Protein AF-A0A7G8HMP7-F1 (afdb_monomer_lite)

Foldseek 3Di:
DCVVVVQADPQLAGDPVCVVVVQWDAPDPPDRNPRIDGDPVVVQVVCVVVVHHDQPLVNLLVVLLVVLLVQLVPDVPDPDHSQNVLVVPDLVSQVVNQVVCVVVVNPDHHDPPPPDD

Structure (mmCIF, N/CA/C/O backbone):
data_AF-A0A7G8HMP7-F1
#
_entry.id   AF-A0A7G8HMP7-F1
#
loop_
_atom_site.group_PDB
_atom_site.id
_atom_site.type_symbol
_atom_site.label_atom_id
_atom_site.label_alt_id
_atom_site.label_comp_id
_atom_site.label_asym_id
_atom_site.label_entity_id
_atom_site.label_seq_id
_atom_site.pdbx_PDB_ins_code
_atom_site.Cartn_x
_atom_site.Cartn_y
_atom_site.Cartn_z
_atom_site.occupancy
_atom_site.B_iso_or_equiv
_atom_site.auth_seq_id
_atom_site.auth_comp_id
_atom_site.auth_asym_id
_atom_site.auth_atom_id
_atom_site.pdbx_PDB_model_num
ATOM 1 N N . MET A 1 1 ? 11.451 -7.523 -7.215 1.00 75.25 1 MET A N 1
ATOM 2 C CA . MET A 1 1 ? 10.331 -7.026 -8.038 1.00 75.25 1 MET A CA 1
ATOM 3 C C . MET A 1 1 ? 10.871 -6.274 -9.242 1.00 75.25 1 MET A C 1
ATOM 5 O O . MET A 1 1 ? 11.249 -6.931 -10.199 1.00 75.25 1 MET A O 1
ATOM 9 N N . LEU A 1 2 ? 11.087 -4.957 -9.170 1.00 84.06 2 LEU A N 1
ATOM 10 C CA . LEU A 1 2 ? 11.647 -4.188 -10.296 1.00 84.06 2 LEU A CA 1
ATOM 11 C C . LEU A 1 2 ? 13.100 -4.575 -10.633 1.00 84.06 2 LEU A C 1
ATOM 13 O O . LEU A 1 2 ? 13.520 -4.472 -11.777 1.00 84.06 2 LEU A O 1
ATOM 17 N N . GLU A 1 3 ? 13.848 -5.105 -9.662 1.00 85.62 3 GLU A N 1
ATOM 18 C CA . GLU A 1 3 ? 15.170 -5.712 -9.896 1.00 85.62 3 GLU A CA 1
ATOM 19 C C . GLU A 1 3 ? 15.114 -6.985 -10.745 1.00 85.62 3 GLU A C 1
ATOM 21 O O . GLU A 1 3 ? 16.013 -7.229 -11.541 1.00 85.62 3 GLU A O 1
ATOM 26 N N . ARG A 1 4 ? 14.051 -7.792 -10.610 1.00 84.00 4 ARG A N 1
ATOM 27 C CA . ARG A 1 4 ? 13.887 -9.016 -11.411 1.00 84.00 4 ARG A CA 1
ATOM 28 C C . ARG A 1 4 ? 13.534 -8.699 -12.862 1.00 84.00 4 ARG A C 1
ATOM 30 O O . ARG A 1 4 ? 13.913 -9.457 -13.741 1.00 84.00 4 ARG A O 1
ATOM 37 N N . GLU A 1 5 ? 12.877 -7.562 -13.087 1.00 86.62 5 GLU A N 1
ATOM 38 C CA . GLU A 1 5 ? 12.634 -6.998 -14.421 1.00 86.62 5 GLU A CA 1
ATOM 39 C C . GLU A 1 5 ? 13.893 -6.336 -15.015 1.00 86.62 5 GLU A C 1
ATOM 41 O O . GLU A 1 5 ? 13.912 -5.924 -16.168 1.00 86.62 5 GLU A O 1
ATOM 46 N N . GLY A 1 6 ? 14.957 -6.176 -14.220 1.00 90.19 6 GLY A N 1
ATOM 47 C CA . GLY A 1 6 ? 16.141 -5.415 -14.617 1.00 90.19 6 GLY A CA 1
ATOM 48 C C . GLY A 1 6 ? 15.904 -3.905 -14.692 1.00 90.19 6 GLY A C 1
ATOM 49 O O . GLY A 1 6 ? 16.751 -3.189 -15.218 1.00 90.19 6 GLY A O 1
ATOM 50 N N . TRP A 1 7 ? 14.781 -3.403 -14.173 1.00 91.44 7 TRP A N 1
ATOM 51 C CA . TRP A 1 7 ? 14.439 -1.977 -14.166 1.00 91.44 7 TRP A CA 1
ATOM 52 C C . TRP A 1 7 ? 15.058 -1.228 -12.992 1.00 91.44 7 TRP A C 1
ATOM 54 O O . TRP A 1 7 ? 15.307 -0.030 -13.085 1.00 91.44 7 TRP A O 1
ATOM 64 N N . ARG A 1 8 ? 15.348 -1.928 -11.894 1.00 90.62 8 ARG A N 1
ATOM 65 C CA . ARG A 1 8 ? 16.018 -1.373 -10.715 1.00 90.62 8 ARG A CA 1
ATOM 66 C C . ARG A 1 8 ? 17.335 -2.098 -10.466 1.00 90.62 8 ARG A C 1
ATOM 68 O O . ARG A 1 8 ? 17.378 -3.322 -10.519 1.00 90.62 8 ARG A O 1
ATOM 75 N N . ASP A 1 9 ? 18.403 -1.361 -10.195 1.00 88.25 9 ASP A N 1
ATOM 76 C CA . ASP A 1 9 ? 19.692 -1.945 -9.833 1.00 88.25 9 ASP A CA 1
ATOM 77 C C . ASP A 1 9 ? 19.769 -2.302 -8.334 1.00 88.25 9 ASP A C 1
ATOM 79 O O . ASP A 1 9 ? 18.890 -1.975 -7.532 1.00 88.25 9 ASP A O 1
ATOM 83 N N . ARG A 1 10 ? 20.873 -2.941 -7.929 1.00 85.69 10 ARG A N 1
ATOM 84 C CA . ARG A 1 10 ? 21.152 -3.296 -6.522 1.00 85.69 10 ARG A CA 1
ATOM 85 C C . ARG A 1 10 ? 21.307 -2.093 -5.579 1.00 85.69 10 ARG A C 1
ATOM 87 O O . ARG A 1 10 ? 21.385 -2.271 -4.368 1.00 85.69 10 ARG A O 1
ATOM 94 N N . HIS A 1 11 ? 21.440 -0.886 -6.122 1.00 82.06 11 HIS A N 1
ATOM 95 C CA . HIS A 1 11 ? 21.562 0.364 -5.377 1.00 82.06 11 HIS A CA 1
ATOM 96 C C . HIS A 1 11 ? 20.218 1.105 -5.279 1.00 82.06 11 HIS A C 1
ATOM 98 O O . HIS A 1 11 ? 20.160 2.180 -4.679 1.00 82.06 11 HIS A O 1
ATOM 104 N N . GLY A 1 12 ? 19.139 0.530 -5.824 1.00 80.75 12 GLY A N 1
ATOM 105 C CA . GLY A 1 12 ? 17.807 1.126 -5.847 1.00 80.75 12 GLY A CA 1
ATOM 106 C C . GLY A 1 12 ? 17.626 2.192 -6.930 1.00 80.75 12 GLY A C 1
ATOM 107 O O . GLY A 1 12 ? 16.608 2.882 -6.927 1.00 80.75 12 GLY A O 1
ATOM 108 N N . CYS A 1 13 ? 18.585 2.343 -7.843 1.00 87.00 13 CYS A N 1
ATOM 109 C CA . CYS A 1 13 ? 18.514 3.280 -8.955 1.00 87.00 13 CYS A CA 1
ATOM 110 C C . CYS A 1 13 ? 17.769 2.655 -10.144 1.00 87.00 13 CYS A C 1
ATOM 112 O O . CYS A 1 13 ? 17.865 1.443 -10.359 1.00 87.00 13 CYS A O 1
ATOM 114 N N . PRO A 1 14 ? 17.050 3.461 -10.941 1.00 89.81 14 PRO A N 1
ATOM 115 C CA . PRO A 1 14 ? 16.533 3.002 -12.218 1.00 89.81 14 PRO A CA 1
ATOM 116 C C . PRO A 1 14 ? 17.692 2.676 -13.163 1.00 89.81 14 PRO A C 1
ATOM 118 O O . PRO A 1 14 ? 18.691 3.397 -13.216 1.00 89.81 14 PRO A O 1
ATOM 121 N N . THR A 1 15 ? 17.572 1.577 -13.898 1.00 91.06 15 THR A N 1
ATOM 122 C CA . THR A 1 15 ? 18.510 1.226 -14.968 1.00 91.06 15 THR A CA 1
ATOM 123 C C . THR A 1 15 ? 18.185 2.022 -16.238 1.00 91.06 15 THR A C 1
ATOM 125 O O . THR A 1 15 ? 17.067 2.524 -16.369 1.00 91.06 15 THR A O 1
ATOM 128 N N . PRO A 1 16 ? 19.110 2.115 -17.213 1.00 89.88 16 PRO A N 1
ATOM 129 C CA . PRO A 1 16 ? 18.825 2.754 -18.501 1.00 89.88 16 PRO A CA 1
ATOM 130 C C . PRO A 1 16 ? 17.567 2.193 -19.175 1.00 89.88 16 PRO A C 1
ATOM 132 O O . PRO A 1 16 ? 16.730 2.957 -19.631 1.00 89.88 16 PRO A O 1
ATOM 135 N N . ALA A 1 17 ? 17.359 0.874 -19.097 1.00 90.75 17 ALA A N 1
ATOM 136 C CA . ALA A 1 17 ? 16.166 0.221 -19.630 1.00 90.75 17 ALA A CA 1
ATOM 137 C C . ALA A 1 17 ? 14.858 0.753 -19.017 1.00 90.75 17 ALA A C 1
ATOM 139 O O . ALA A 1 17 ? 13.864 0.873 -19.725 1.00 90.75 17 ALA A O 1
ATOM 140 N N . ALA A 1 18 ? 14.848 1.091 -17.721 1.00 91.00 18 ALA A N 1
ATOM 141 C CA . ALA A 1 18 ? 13.678 1.678 -17.068 1.00 91.00 18 ALA A CA 1
ATOM 142 C C . ALA A 1 18 ? 13.436 3.135 -17.488 1.00 91.00 18 ALA A C 1
ATOM 144 O O . ALA A 1 18 ? 12.286 3.565 -17.561 1.00 91.00 18 ALA A O 1
ATOM 145 N N . LEU A 1 19 ? 14.504 3.889 -17.761 1.00 90.75 19 LEU A N 1
ATOM 146 C CA . LEU A 1 19 ? 14.410 5.267 -18.246 1.00 90.75 19 LEU A CA 1
ATOM 147 C C . LEU A 1 19 ? 13.915 5.304 -19.700 1.00 90.75 19 LEU A C 1
ATOM 149 O O . LEU A 1 19 ? 13.022 6.083 -20.020 1.00 90.75 19 LEU A O 1
ATOM 153 N N . ASP A 1 20 ? 14.431 4.415 -20.552 1.00 91.88 20 ASP A N 1
ATOM 154 C CA . ASP A 1 20 ? 14.108 4.356 -21.984 1.00 91.88 20 ASP A CA 1
ATOM 155 C C . ASP A 1 20 ? 12.624 4.062 -22.243 1.00 91.88 20 ASP A C 1
ATOM 157 O O . ASP A 1 20 ? 12.026 4.609 -23.168 1.00 91.88 20 ASP A O 1
ATOM 161 N N . VAL A 1 21 ? 12.008 3.217 -21.411 1.00 91.31 21 VAL A N 1
ATOM 162 C CA . VAL A 1 21 ? 10.578 2.871 -21.516 1.00 91.31 21 VAL A CA 1
ATOM 163 C C . VAL A 1 21 ? 9.669 3.800 -20.705 1.00 91.31 21 VAL A C 1
ATOM 165 O O . VAL A 1 21 ? 8.463 3.570 -20.641 1.00 91.31 21 VAL A O 1
ATOM 168 N N . GLY A 1 22 ? 10.226 4.826 -20.052 1.00 90.44 22 GLY A N 1
ATOM 169 C CA . GLY A 1 22 ? 9.474 5.759 -19.208 1.00 90.44 22 GLY A CA 1
ATOM 170 C C . GLY A 1 22 ? 8.952 5.154 -17.899 1.00 90.44 22 GLY A C 1
ATOM 171 O O . GLY A 1 22 ? 8.080 5.733 -17.253 1.00 90.44 22 GLY A O 1
ATOM 172 N N . ALA A 1 23 ? 9.469 3.994 -17.481 1.00 90.31 23 ALA A N 1
ATOM 173 C CA . ALA A 1 23 ? 9.112 3.370 -16.206 1.00 90.31 23 ALA A CA 1
ATOM 174 C C . ALA A 1 23 ? 9.674 4.133 -14.998 1.00 90.31 23 ALA A C 1
ATOM 176 O O . ALA A 1 23 ? 9.149 4.005 -13.888 1.00 90.31 23 ALA A O 1
ATOM 177 N N 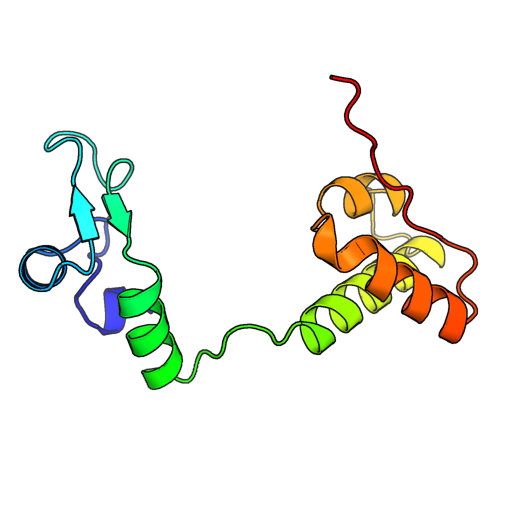. ALA A 1 24 ? 10.716 4.938 -15.204 1.00 91.31 24 ALA A N 1
ATOM 178 C CA . ALA A 1 24 ? 11.246 5.843 -14.202 1.00 91.31 24 ALA A CA 1
ATOM 179 C C . ALA A 1 24 ? 11.750 7.151 -14.821 1.00 91.31 24 ALA A C 1
ATOM 181 O O . ALA A 1 24 ? 12.219 7.182 -15.954 1.00 91.31 24 ALA A O 1
ATOM 182 N N . GLU A 1 25 ? 11.730 8.215 -14.027 1.00 88.38 25 GLU A N 1
ATOM 183 C CA . GLU A 1 25 ? 12.359 9.496 -14.331 1.00 88.38 25 GLU A CA 1
ATOM 184 C C . GLU A 1 25 ? 13.368 9.841 -13.240 1.00 88.38 25 GLU A C 1
ATOM 186 O O . GLU A 1 25 ? 13.055 9.775 -12.050 1.00 88.38 25 GLU A O 1
ATOM 191 N N . GLN A 1 26 ? 14.576 10.259 -13.620 1.00 82.94 26 GLN A N 1
ATOM 192 C CA . GLN A 1 26 ? 15.584 10.709 -12.665 1.00 82.94 26 GLN A CA 1
ATOM 193 C C . GLN A 1 26 ? 15.648 12.238 -12.645 1.00 82.94 26 GLN A C 1
ATOM 195 O O . GLN A 1 26 ? 16.203 12.860 -13.547 1.00 82.94 26 GLN A O 1
ATOM 200 N N . ARG A 1 27 ? 15.106 12.859 -11.589 1.00 74.06 27 ARG A N 1
ATOM 201 C CA . ARG A 1 27 ? 15.063 14.330 -11.481 1.00 74.06 27 ARG A CA 1
ATOM 202 C C . ARG A 1 27 ? 16.410 14.977 -11.160 1.00 74.06 27 ARG A C 1
ATOM 204 O O . ARG A 1 27 ? 16.580 16.165 -11.415 1.00 74.06 27 ARG A O 1
ATOM 211 N N . ALA A 1 28 ? 17.364 14.234 -10.593 1.00 68.69 28 ALA A N 1
ATOM 212 C CA . ALA A 1 28 ? 18.688 14.763 -10.279 1.00 68.69 28 ALA A CA 1
ATOM 213 C C . ALA A 1 28 ? 19.792 13.708 -10.497 1.00 68.69 28 ALA A C 1
ATOM 215 O O . ALA A 1 28 ? 19.877 12.755 -9.712 1.00 68.69 28 ALA A O 1
ATOM 216 N N . PRO A 1 29 ? 20.695 13.901 -11.481 1.00 62.22 29 PRO A N 1
ATOM 217 C CA . PRO A 1 29 ? 21.680 12.890 -11.885 1.00 62.22 29 PRO A CA 1
ATOM 218 C C . PRO A 1 29 ? 22.693 12.503 -10.791 1.00 62.22 29 PRO A C 1
ATOM 220 O O . PRO A 1 29 ? 23.297 11.439 -10.861 1.00 62.22 29 PRO A O 1
ATOM 223 N N . HIS A 1 30 ? 22.855 13.319 -9.742 1.00 64.38 30 HIS A N 1
ATOM 224 C CA . HIS A 1 30 ? 23.839 13.094 -8.670 1.00 64.38 30 HIS A CA 1
ATOM 225 C C . HIS A 1 30 ? 23.256 12.491 -7.383 1.00 64.38 30 HIS A C 1
ATOM 227 O O . HIS A 1 30 ? 23.982 12.256 -6.417 1.00 64.38 30 HIS A O 1
ATOM 233 N N . SER A 1 31 ? 21.947 12.237 -7.334 1.00 60.22 31 SER A N 1
ATOM 234 C CA . SER A 1 31 ? 21.303 11.674 -6.142 1.00 60.22 31 SER A CA 1
ATOM 235 C C . SER A 1 31 ? 21.049 10.184 -6.346 1.00 60.22 31 SER A C 1
ATOM 237 O O . SER A 1 31 ? 20.201 9.773 -7.134 1.00 60.22 31 SER A O 1
ATOM 239 N N . LYS A 1 32 ? 21.833 9.365 -5.642 1.00 61.31 32 LYS A N 1
ATOM 240 C CA . LYS A 1 32 ? 21.761 7.898 -5.669 1.00 61.31 32 LYS A CA 1
ATOM 241 C C . LYS A 1 32 ? 20.338 7.434 -5.328 1.00 61.31 32 LYS A C 1
ATOM 243 O O . LYS A 1 32 ? 19.955 7.517 -4.163 1.00 61.31 32 LYS A O 1
ATOM 248 N N . GLY A 1 33 ? 19.557 7.019 -6.327 1.00 58.22 33 GLY A N 1
ATOM 249 C CA . GLY A 1 33 ? 18.225 6.396 -6.220 1.00 58.22 33 GLY A CA 1
ATOM 250 C C . GLY A 1 33 ? 17.080 7.266 -5.672 1.00 58.22 33 GLY A C 1
ATOM 251 O O .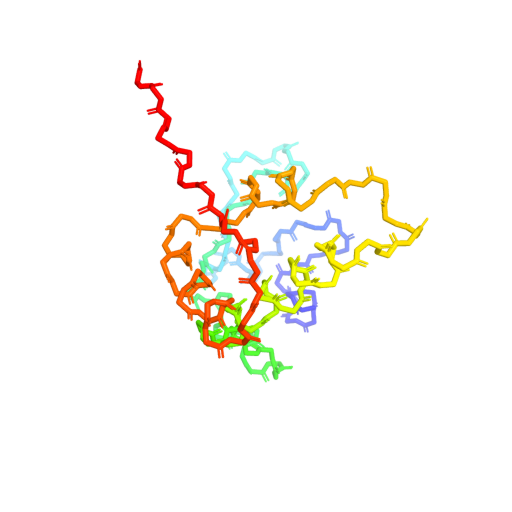 GLY A 1 33 ? 15.941 7.106 -6.092 1.00 58.22 33 GLY A O 1
ATOM 252 N N . ARG A 1 34 ? 17.354 8.223 -4.775 1.00 61.62 34 ARG A N 1
ATOM 253 C CA . ARG A 1 34 ? 16.331 8.975 -4.019 1.00 61.62 34 ARG A CA 1
ATOM 254 C C . ARG A 1 34 ? 15.570 10.033 -4.822 1.00 61.62 34 ARG A C 1
ATOM 256 O O . ARG A 1 34 ? 14.599 10.575 -4.311 1.00 61.62 34 ARG A O 1
ATOM 263 N N . SER A 1 35 ? 16.004 10.350 -6.040 1.00 71.38 35 SER A N 1
ATOM 264 C CA . SER A 1 35 ? 15.297 11.281 -6.939 1.00 71.38 35 SER A CA 1
ATOM 265 C C . SER A 1 35 ? 14.588 10.592 -8.100 1.00 71.38 35 SER A C 1
ATOM 267 O O . SER A 1 35 ? 14.110 11.277 -9.009 1.00 71.38 35 SER A O 1
ATOM 269 N N . ALA A 1 36 ? 14.555 9.258 -8.096 1.00 80.44 36 ALA A N 1
ATOM 270 C CA . ALA A 1 36 ? 13.840 8.504 -9.105 1.00 80.44 36 ALA A CA 1
ATOM 271 C C . ALA A 1 36 ? 12.339 8.537 -8.803 1.00 80.44 36 ALA A C 1
ATOM 273 O O . ALA A 1 36 ? 11.902 8.095 -7.738 1.00 80.44 36 ALA A O 1
ATOM 274 N N . LEU A 1 37 ? 11.558 9.060 -9.742 1.00 88.38 37 LEU A N 1
ATOM 275 C CA . LEU A 1 37 ? 10.109 8.926 -9.745 1.00 88.38 37 LEU A CA 1
ATOM 276 C C . LEU A 1 37 ? 9.747 7.725 -10.602 1.00 88.38 37 LEU A C 1
ATOM 278 O O . LEU A 1 37 ? 10.125 7.663 -11.766 1.00 88.38 37 LEU A O 1
ATOM 282 N N . TRP A 1 38 ? 9.034 6.771 -10.017 1.00 89.88 38 TRP A N 1
ATOM 283 C CA . TRP A 1 38 ? 8.599 5.566 -10.712 1.00 89.88 38 TRP A CA 1
ATOM 284 C C . TRP A 1 38 ? 7.201 5.766 -11.285 1.00 89.88 38 TRP A C 1
ATOM 286 O O . TRP A 1 38 ? 6.301 6.240 -10.589 1.00 89.88 38 TRP A O 1
ATOM 296 N N . ASN A 1 39 ? 7.016 5.386 -12.547 1.00 91.12 39 ASN A N 1
ATOM 297 C CA . ASN A 1 39 ? 5.713 5.413 -13.190 1.00 91.12 39 ASN A CA 1
ATOM 298 C C . ASN A 1 39 ? 4.839 4.294 -12.607 1.00 91.12 39 ASN A C 1
ATOM 300 O O . ASN A 1 39 ? 5.134 3.109 -12.774 1.00 91.12 39 ASN A O 1
ATOM 304 N N . VAL A 1 40 ? 3.766 4.681 -11.915 1.00 88.19 40 VAL A N 1
ATOM 305 C CA . VAL A 1 40 ? 2.882 3.749 -11.204 1.00 88.19 40 VAL A CA 1
ATOM 306 C C . VAL A 1 40 ? 2.202 2.770 -12.156 1.00 88.19 40 VAL A C 1
ATOM 308 O O . VAL A 1 40 ? 2.122 1.591 -11.828 1.00 88.19 40 VAL A O 1
ATOM 311 N N . GLU A 1 41 ? 1.751 3.209 -13.329 1.00 89.19 41 GLU A N 1
ATOM 312 C CA . GLU A 1 41 ? 1.029 2.351 -14.277 1.00 89.19 41 GLU A CA 1
ATOM 313 C C . GLU A 1 41 ? 1.948 1.267 -14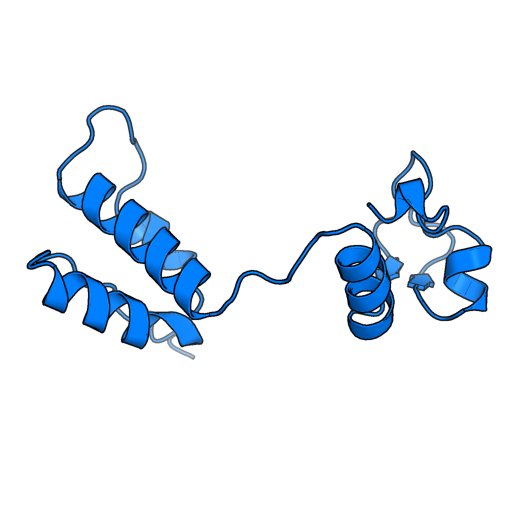.850 1.00 89.19 41 GLU A C 1
ATOM 315 O O . GLU A 1 41 ? 1.645 0.075 -14.769 1.00 89.19 41 GLU A O 1
ATOM 320 N N . LEU A 1 42 ? 3.123 1.663 -15.349 1.00 90.75 42 LEU A N 1
ATOM 321 C CA . LEU A 1 42 ? 4.098 0.733 -15.922 1.00 90.75 42 LEU A CA 1
ATOM 322 C C . LEU A 1 42 ? 4.669 -0.218 -14.869 1.00 90.75 42 LEU A C 1
ATOM 324 O O . LEU A 1 42 ? 4.817 -1.414 -15.128 1.00 90.75 42 LEU A O 1
ATOM 328 N N . CYS A 1 43 ? 4.952 0.291 -13.667 1.00 89.12 43 CYS A N 1
ATOM 329 C CA . CYS A 1 43 ? 5.389 -0.556 -12.565 1.00 89.12 43 CYS A CA 1
ATOM 330 C C . CYS A 1 43 ? 4.292 -1.549 -12.182 1.00 89.12 43 CYS A C 1
ATOM 332 O O . CYS A 1 43 ? 4.589 -2.730 -12.057 1.00 89.12 43 CYS A O 1
ATOM 334 N N . THR A 1 44 ? 3.035 -1.116 -12.054 1.00 87.00 44 THR A N 1
ATOM 335 C CA . THR A 1 44 ? 1.913 -2.003 -11.704 1.00 87.00 44 THR A CA 1
ATOM 336 C C . THR A 1 44 ? 1.811 -3.183 -12.667 1.00 87.00 44 THR A C 1
ATOM 338 O O . THR A 1 44 ? 1.772 -4.321 -12.210 1.00 87.00 44 THR A O 1
ATOM 341 N N . ILE A 1 45 ? 1.902 -2.950 -13.981 1.00 88.44 45 ILE A N 1
ATOM 342 C CA . ILE A 1 45 ? 1.867 -4.022 -14.993 1.00 88.44 45 ILE A CA 1
ATOM 343 C C . ILE A 1 45 ? 2.977 -5.057 -14.762 1.00 88.44 45 ILE A C 1
ATOM 345 O O . ILE A 1 45 ? 2.742 -6.264 -14.841 1.00 88.44 45 ILE A O 1
ATOM 349 N N . VAL A 1 46 ? 4.201 -4.603 -14.483 1.00 89.00 46 VAL A N 1
ATOM 350 C CA . VAL A 1 46 ? 5.339 -5.495 -14.211 1.00 89.00 46 VAL A CA 1
ATOM 351 C C . VAL A 1 46 ? 5.130 -6.281 -12.921 1.00 89.00 46 VAL A C 1
ATOM 353 O O . VAL A 1 46 ? 5.389 -7.484 -12.881 1.00 89.00 46 VAL A O 1
ATOM 356 N N . LEU A 1 47 ? 4.654 -5.624 -11.864 1.00 86.69 47 LEU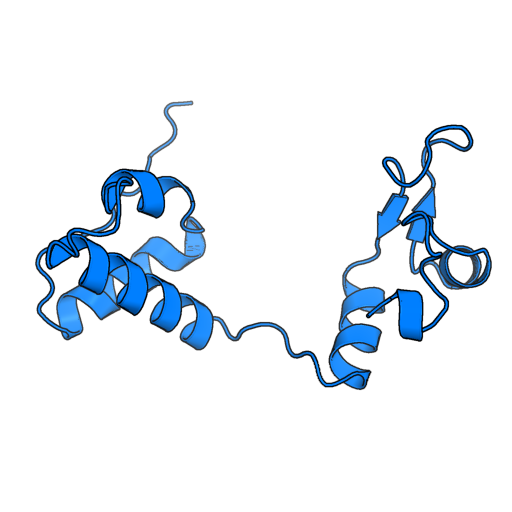 A N 1
ATOM 357 C CA . LEU A 1 47 ? 4.411 -6.269 -10.576 1.00 86.69 47 LEU A CA 1
ATOM 358 C C . LEU A 1 47 ? 3.314 -7.337 -10.709 1.00 86.69 47 LEU A C 1
ATOM 360 O O . LEU A 1 47 ? 3.522 -8.468 -10.268 1.00 86.69 47 LEU A O 1
ATOM 364 N N . GLU A 1 48 ? 2.224 -7.037 -11.414 1.00 88.00 48 GLU A N 1
ATOM 365 C CA . GLU A 1 48 ? 1.138 -7.986 -11.685 1.00 88.00 48 GLU A CA 1
ATOM 366 C C . GLU A 1 48 ? 1.603 -9.191 -12.508 1.00 88.00 48 GLU A C 1
ATOM 368 O O . GLU A 1 48 ? 1.275 -10.328 -12.168 1.00 88.00 48 GLU A O 1
ATOM 373 N N . ARG A 1 49 ? 2.437 -8.983 -13.537 1.00 86.56 49 ARG A N 1
ATOM 374 C CA . ARG A 1 49 ? 3.054 -10.082 -14.311 1.00 86.56 49 ARG A CA 1
ATOM 375 C C . ARG A 1 49 ? 3.931 -10.990 -13.456 1.00 86.56 49 ARG A C 1
ATOM 377 O O . ARG A 1 49 ? 4.036 -12.181 -13.733 1.00 86.56 49 ARG A O 1
ATOM 384 N N . GLN A 1 50 ? 4.553 -10.438 -12.418 1.00 85.25 50 GLN A N 1
ATOM 385 C CA . GLN A 1 50 ? 5.348 -11.189 -11.447 1.00 85.25 50 GLN A CA 1
ATOM 386 C C . GLN A 1 50 ? 4.481 -11.856 -10.358 1.00 85.25 50 GLN A C 1
ATOM 388 O O . GLN A 1 50 ? 5.027 -12.422 -9.412 1.00 85.25 50 GLN A O 1
ATOM 393 N N . GLY A 1 51 ? 3.148 -11.820 -10.490 1.00 81.19 51 GLY A N 1
ATOM 394 C CA . GLY A 1 51 ? 2.192 -12.421 -9.556 1.00 81.19 51 GLY A CA 1
ATOM 395 C C . GLY A 1 51 ? 1.881 -11.548 -8.341 1.00 81.19 51 GLY A C 1
ATOM 396 O O . GLY A 1 51 ? 1.278 -12.019 -7.378 1.00 81.19 51 GLY A O 1
ATOM 397 N N . HIS A 1 52 ? 2.304 -10.284 -8.356 1.00 81.19 52 HIS A N 1
ATOM 398 C CA . HIS A 1 52 ? 2.008 -9.342 -7.292 1.00 81.19 52 HIS A CA 1
ATOM 399 C C . HIS A 1 52 ? 0.805 -8.495 -7.664 1.00 81.19 52 HIS A C 1
ATOM 401 O O . HIS A 1 52 ? 0.895 -7.570 -8.466 1.00 81.19 52 HIS A O 1
ATOM 407 N N . HIS A 1 53 ? -0.322 -8.805 -7.044 1.00 73.50 53 HIS A N 1
ATOM 408 C CA . HIS A 1 53 ? -1.548 -8.059 -7.254 1.00 73.50 53 HIS A CA 1
ATOM 409 C C . HIS A 1 53 ? -1.641 -6.898 -6.261 1.00 73.50 53 HIS A C 1
ATOM 411 O O . HIS A 1 53 ? -1.251 -7.065 -5.097 1.00 73.50 53 HIS A O 1
ATOM 417 N N . PRO A 1 54 ? -2.165 -5.735 -6.684 1.00 69.88 54 PRO A N 1
ATOM 418 C CA . PRO A 1 54 ? -2.595 -4.708 -5.751 1.00 69.88 54 PRO A CA 1
ATOM 419 C C . PRO A 1 54 ? -3.517 -5.341 -4.708 1.00 69.88 54 PRO A C 1
ATOM 421 O O . PRO A 1 54 ? -4.407 -6.123 -5.057 1.00 69.88 54 PRO A O 1
ATOM 424 N N . LEU A 1 55 ? -3.307 -5.020 -3.429 1.00 72.88 55 LEU A N 1
ATOM 425 C CA . LEU A 1 55 ? -4.259 -5.422 -2.399 1.00 72.88 55 LEU A CA 1
ATOM 426 C C . LEU A 1 55 ? -5.618 -4.847 -2.783 1.00 72.88 55 LEU A C 1
ATOM 428 O O . LEU A 1 55 ? -5.762 -3.635 -2.966 1.00 72.88 55 LEU A O 1
ATOM 432 N N . SER A 1 56 ? -6.610 -5.724 -2.926 1.00 80.88 56 SER A N 1
ATOM 433 C CA . SER A 1 56 ? -7.975 -5.261 -3.143 1.00 80.88 56 SER A CA 1
ATOM 434 C C . SER A 1 56 ? -8.391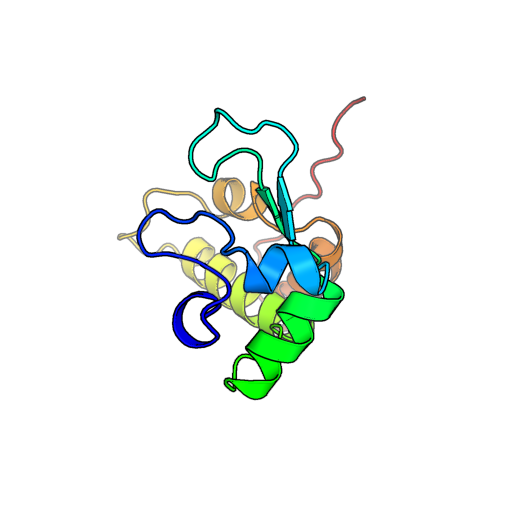 -4.386 -1.964 1.00 80.88 56 SER A C 1
ATOM 436 O O . SER A 1 56 ? -7.961 -4.601 -0.825 1.00 80.88 56 SER A O 1
ATOM 438 N N . ARG A 1 57 ? -9.251 -3.401 -2.229 1.00 80.88 57 ARG A N 1
ATOM 439 C CA . ARG A 1 57 ? -9.790 -2.527 -1.185 1.00 80.88 57 ARG A CA 1
ATOM 440 C C . ARG A 1 57 ? -10.368 -3.346 -0.026 1.00 80.88 57 ARG A C 1
ATOM 442 O O . ARG A 1 57 ? -10.068 -3.046 1.120 1.00 80.88 57 ARG A O 1
ATOM 449 N N . ASP A 1 58 ? -11.105 -4.416 -0.319 1.00 82.06 58 ASP A N 1
ATOM 450 C CA . ASP A 1 58 ? -11.661 -5.322 0.691 1.00 82.06 58 ASP A CA 1
ATOM 451 C C . ASP A 1 58 ? -10.591 -6.046 1.517 1.00 82.06 58 ASP A C 1
ATOM 453 O O . ASP A 1 58 ? -10.715 -6.126 2.735 1.00 82.06 58 ASP A O 1
ATOM 457 N N . GLN A 1 59 ? -9.511 -6.538 0.900 1.00 85.31 59 GLN A N 1
ATOM 458 C CA . GLN A 1 59 ? -8.397 -7.137 1.649 1.00 85.31 59 GLN A CA 1
ATOM 459 C C . GLN A 1 59 ? -7.718 -6.119 2.560 1.00 85.31 59 GLN A C 1
ATOM 461 O O . GLN A 1 59 ? -7.378 -6.452 3.692 1.00 85.31 59 GLN A O 1
ATOM 466 N N . HIS A 1 60 ? -7.551 -4.887 2.085 1.00 86.12 60 HIS A N 1
ATOM 467 C CA . HIS A 1 60 ? -6.950 -3.825 2.877 1.00 86.12 60 HIS A CA 1
ATOM 468 C C . HIS A 1 60 ? -7.846 -3.465 4.075 1.00 86.12 60 HIS A C 1
ATOM 470 O O . HIS A 1 60 ? -7.361 -3.369 5.199 1.00 86.12 60 HIS A O 1
ATOM 476 N N . VAL A 1 61 ? -9.163 -3.363 3.862 1.00 88.25 61 VAL A N 1
ATOM 477 C CA . VAL A 1 61 ? -10.154 -3.143 4.928 1.00 88.25 61 VAL A CA 1
ATOM 478 C C . VAL A 1 61 ? -10.163 -4.302 5.932 1.00 88.25 61 VAL A C 1
ATOM 480 O O . VAL A 1 61 ? -10.159 -4.052 7.137 1.00 88.25 61 VAL A O 1
ATOM 483 N N . ASN A 1 62 ? -10.090 -5.553 5.464 1.00 89.12 62 ASN A N 1
ATOM 484 C CA . ASN A 1 62 ? -10.009 -6.733 6.329 1.00 89.12 62 ASN A CA 1
ATOM 485 C C . ASN A 1 62 ? -8.762 -6.698 7.220 1.00 89.12 62 ASN A C 1
ATOM 487 O O . ASN A 1 62 ? -8.885 -6.843 8.429 1.00 89.12 62 ASN A O 1
ATOM 491 N N . GLN A 1 63 ? -7.581 -6.455 6.641 1.00 89.56 63 GLN A N 1
ATOM 492 C CA . GLN A 1 63 ? -6.314 -6.420 7.382 1.00 89.56 63 GLN A CA 1
ATOM 493 C C . GLN A 1 63 ? -6.308 -5.339 8.464 1.00 89.56 63 GLN A C 1
ATOM 495 O O . GLN A 1 63 ? -5.878 -5.590 9.588 1.00 89.56 63 GLN A O 1
ATOM 500 N N . TRP A 1 64 ? -6.818 -4.149 8.139 1.00 91.50 64 TRP A N 1
ATOM 501 C CA . TRP A 1 64 ? -6.952 -3.067 9.111 1.00 91.50 64 TRP A CA 1
ATOM 502 C C . TRP A 1 64 ? -7.942 -3.400 10.219 1.00 91.50 64 TRP A C 1
ATOM 504 O O . TRP A 1 64 ? -7.674 -3.124 11.385 1.00 91.50 64 TRP A O 1
ATOM 514 N N . THR A 1 65 ? -9.063 -4.024 9.867 1.00 90.69 65 THR A N 1
ATOM 515 C CA . THR A 1 65 ? -10.060 -4.466 10.844 1.00 90.69 65 THR A CA 1
ATOM 516 C C . THR A 1 65 ? -9.468 -5.510 11.791 1.00 90.69 65 THR A C 1
ATOM 518 O O . THR A 1 65 ? -9.580 -5.341 13.000 1.00 90.69 65 THR A O 1
ATOM 521 N N . ASP A 1 66 ? -8.786 -6.532 11.263 1.00 89.69 66 ASP A N 1
ATOM 522 C CA . ASP A 1 66 ? -8.143 -7.591 12.053 1.00 89.69 66 ASP A CA 1
ATOM 523 C C . ASP A 1 66 ? -7.091 -7.013 13.018 1.00 89.69 66 ASP A C 1
ATOM 525 O O . ASP A 1 66 ? -7.040 -7.385 14.190 1.00 89.69 66 ASP A O 1
ATOM 529 N N . LEU A 1 67 ? -6.264 -6.074 12.538 1.00 88.06 67 LEU A N 1
ATOM 530 C CA . LEU A 1 67 ? -5.223 -5.430 13.338 1.00 88.06 67 LEU A CA 1
ATOM 531 C C . LEU A 1 67 ? -5.818 -4.608 14.489 1.00 88.06 67 LEU A C 1
ATOM 533 O O . LEU A 1 67 ? -5.411 -4.774 15.638 1.00 88.06 67 LEU A O 1
ATOM 537 N N . LEU A 1 68 ? -6.780 -3.732 14.190 1.00 89.69 68 LEU A N 1
ATOM 538 C CA . LEU A 1 68 ? -7.378 -2.842 15.188 1.00 89.69 68 LEU A CA 1
ATOM 539 C C . LEU A 1 68 ? -8.201 -3.616 16.220 1.00 89.69 68 LEU A C 1
ATOM 541 O O . LEU A 1 68 ? -8.154 -3.288 17.403 1.00 89.69 68 LEU A O 1
ATOM 545 N N . GLU A 1 69 ? -8.904 -4.664 15.794 1.00 88.25 69 GLU A N 1
ATOM 546 C CA . GLU A 1 69 ? -9.630 -5.575 16.680 1.00 88.25 69 GLU A CA 1
ATOM 547 C C . GLU A 1 69 ? -8.671 -6.295 17.642 1.00 88.25 69 GLU A C 1
ATOM 549 O O . GLU A 1 69 ? -8.872 -6.245 18.855 1.00 88.25 69 GLU A O 1
ATOM 554 N N . ALA A 1 70 ? -7.571 -6.864 17.135 1.00 86.12 70 ALA A N 1
ATOM 555 C CA . ALA A 1 70 ? -6.568 -7.541 17.962 1.00 86.12 70 ALA A CA 1
ATOM 556 C C . ALA A 1 70 ? -5.846 -6.597 18.943 1.00 86.12 70 ALA A C 1
ATOM 558 O O . ALA A 1 70 ? -5.470 -6.998 20.048 1.00 86.12 70 ALA A O 1
ATOM 559 N N . MET A 1 71 ? -5.639 -5.338 18.550 1.00 85.25 71 MET A N 1
ATOM 560 C CA . MET A 1 71 ? -5.073 -4.311 19.427 1.00 85.25 71 MET A CA 1
ATOM 561 C C . MET A 1 71 ? -6.075 -3.857 20.496 1.00 85.25 71 MET A C 1
ATOM 563 O O . MET A 1 71 ? -5.680 -3.638 21.640 1.00 85.25 71 MET A O 1
ATOM 567 N N . ALA A 1 72 ? -7.362 -3.749 20.152 1.00 82.44 72 ALA A N 1
ATOM 568 C CA . ALA A 1 72 ? -8.426 -3.388 21.087 1.00 82.44 72 ALA A CA 1
ATOM 569 C C . ALA A 1 72 ? -8.680 -4.477 22.145 1.00 82.44 72 ALA A C 1
ATOM 571 O O . ALA A 1 72 ? -8.944 -4.144 23.300 1.00 82.44 72 ALA A O 1
ATOM 572 N N . ASP A 1 73 ? -8.525 -5.754 21.781 1.00 77.88 73 ASP A N 1
ATOM 573 C CA . ASP A 1 73 ? -8.609 -6.895 22.707 1.00 77.88 73 ASP A CA 1
ATOM 574 C C . ASP A 1 73 ? -7.397 -7.009 23.654 1.00 77.88 73 ASP A C 1
ATOM 576 O O . ASP A 1 73 ? -7.354 -7.875 24.529 1.00 77.88 73 ASP A O 1
ATOM 580 N N . GLY A 1 74 ? -6.428 -6.093 23.542 1.00 66.94 74 GLY A N 1
ATOM 581 C CA . GLY A 1 74 ? -5.372 -5.922 24.533 1.00 66.94 74 GLY A CA 1
ATOM 582 C C . GLY A 1 74 ? -4.267 -6.966 24.434 1.00 66.94 74 GLY A C 1
ATOM 583 O O . GLY A 1 74 ? -3.855 -7.522 25.452 1.00 66.94 74 GLY A O 1
ATOM 584 N N . SER A 1 75 ? -3.756 -7.223 23.225 1.00 59.62 75 SER A N 1
ATOM 585 C CA . SER A 1 75 ? -2.572 -8.069 23.057 1.00 59.62 75 SER A CA 1
ATOM 586 C C . SER A 1 75 ? -1.378 -7.488 23.843 1.00 59.62 75 SER A C 1
ATOM 588 O O . SER A 1 75 ? -0.878 -6.414 23.491 1.00 59.62 75 SER A O 1
ATOM 590 N N . PRO A 1 76 ? -0.869 -8.177 24.887 1.00 58.31 76 PRO A N 1
ATOM 591 C CA . PRO A 1 76 ? 0.159 -7.643 25.791 1.00 58.31 76 PRO A CA 1
ATOM 592 C C . PRO A 1 76 ? 1.538 -7.473 25.132 1.00 58.31 76 PRO A C 1
ATOM 594 O O . PRO A 1 76 ? 2.486 -7.028 25.776 1.00 58.31 76 PRO A O 1
ATOM 597 N N . SER A 1 77 ? 1.672 -7.835 23.854 1.00 61.09 77 SER A N 1
ATOM 598 C CA . SER A 1 77 ? 2.902 -7.707 23.069 1.00 61.09 77 SER A CA 1
ATOM 599 C C . SER A 1 77 ? 2.963 -6.438 22.211 1.00 61.09 77 SER A C 1
ATOM 601 O O . SER A 1 77 ? 3.979 -6.218 21.554 1.00 61.09 77 SER A O 1
ATOM 603 N N . ILE A 1 78 ? 1.914 -5.607 22.196 1.00 62.72 78 ILE A N 1
ATOM 604 C CA . ILE A 1 78 ? 1.836 -4.417 21.340 1.00 62.72 78 ILE A CA 1
ATOM 605 C C . ILE A 1 78 ? 1.943 -3.156 22.208 1.00 62.72 78 ILE A C 1
ATOM 607 O O . ILE A 1 78 ? 1.053 -2.844 22.992 1.00 62.72 78 ILE A O 1
ATOM 611 N N . THR A 1 79 ? 3.056 -2.429 22.087 1.00 66.56 79 THR A N 1
ATOM 612 C CA . THR A 1 79 ? 3.303 -1.161 22.803 1.00 66.56 79 THR A CA 1
ATOM 613 C C . THR A 1 79 ? 2.559 0.031 22.199 1.00 66.56 79 THR A C 1
ATOM 615 O O . THR A 1 79 ? 2.367 1.039 22.875 1.00 66.56 79 THR A O 1
ATOM 618 N N . THR A 1 80 ? 2.152 -0.074 20.936 1.00 71.94 80 THR A N 1
ATOM 619 C CA . THR A 1 80 ? 1.378 0.938 20.207 1.00 71.94 80 THR A CA 1
ATOM 620 C C . THR A 1 80 ? -0.113 0.761 20.492 1.00 71.94 80 THR A C 1
ATOM 622 O O . THR A 1 80 ? -0.615 -0.359 20.451 1.00 71.94 80 THR A O 1
ATOM 625 N N . SER A 1 81 ? -0.842 1.845 20.769 1.00 79.00 81 SER A N 1
ATOM 626 C CA . SER A 1 81 ? -2.299 1.767 20.952 1.00 79.00 81 SER A CA 1
ATOM 627 C C . SER A 1 81 ? -3.030 1.661 19.610 1.00 79.00 81 SER A C 1
ATOM 629 O O . SER A 1 81 ? -2.516 2.098 18.579 1.00 79.00 81 SER A O 1
ATOM 631 N N . ALA A 1 82 ? -4.253 1.117 19.617 1.00 82.25 82 ALA A N 1
ATOM 632 C CA . ALA A 1 82 ? -5.099 1.069 18.421 1.00 82.25 82 ALA A CA 1
ATOM 633 C C . ALA A 1 82 ? -5.293 2.467 17.803 1.00 82.25 82 ALA A C 1
ATOM 635 O O . ALA A 1 82 ? -5.220 2.603 16.588 1.00 82.25 82 ALA A O 1
ATOM 636 N N . ASP A 1 83 ? -5.418 3.511 18.632 1.00 81.56 83 ASP A N 1
ATOM 637 C CA . ASP A 1 83 ? -5.532 4.901 18.170 1.00 81.56 83 ASP A CA 1
ATOM 638 C C . ASP A 1 83 ? -4.282 5.406 17.459 1.00 81.56 83 ASP A C 1
ATOM 640 O O . ASP A 1 83 ? -4.404 6.030 16.412 1.00 81.56 83 ASP A O 1
ATOM 644 N N . GLN A 1 84 ? -3.090 5.102 17.981 1.00 81.38 84 GLN A N 1
ATOM 645 C CA . GLN A 1 84 ? -1.835 5.473 17.322 1.00 81.38 84 GLN A CA 1
ATOM 646 C C . GLN A 1 84 ? -1.669 4.757 15.982 1.00 81.38 84 GLN A C 1
ATOM 648 O O . GLN A 1 84 ? -1.182 5.338 15.022 1.00 81.38 84 GLN A O 1
ATOM 653 N N . MET A 1 85 ? -2.091 3.495 15.900 1.00 86.56 85 MET A N 1
ATOM 654 C CA . MET A 1 85 ? -2.046 2.744 14.648 1.00 86.56 85 MET A CA 1
ATOM 655 C C . MET A 1 85 ? -3.093 3.243 13.646 1.00 86.56 85 MET A C 1
ATOM 657 O O . MET A 1 85 ? -2.838 3.291 12.446 1.00 86.56 85 MET A O 1
ATOM 661 N N . ALA A 1 86 ? -4.259 3.667 14.130 1.00 85.81 86 ALA A N 1
ATOM 662 C CA . ALA A 1 86 ? -5.319 4.219 13.302 1.00 85.81 86 ALA A CA 1
ATOM 663 C C . ALA A 1 86 ? -4.950 5.563 12.643 1.00 85.81 86 ALA A C 1
ATOM 665 O O . ALA A 1 86 ? -5.592 5.935 11.662 1.00 85.81 86 ALA A O 1
ATOM 666 N N . GLU A 1 87 ? -3.917 6.271 13.117 1.00 86.00 87 GLU A N 1
ATOM 667 C CA . GLU A 1 87 ? -3.394 7.478 12.450 1.00 86.00 87 GLU A CA 1
ATOM 668 C C . GLU A 1 87 ? -2.776 7.168 11.077 1.00 86.00 87 GLU A C 1
ATOM 670 O O . GLU A 1 87 ? -2.819 8.004 10.175 1.00 86.00 87 GLU A O 1
ATOM 675 N N . GLU A 1 88 ? -2.266 5.949 10.891 1.00 85.88 88 GLU A N 1
ATOM 676 C CA . GLU A 1 88 ? -1.687 5.474 9.629 1.00 85.88 88 GLU A CA 1
ATOM 677 C C . GLU A 1 88 ? -2.753 4.902 8.671 1.00 85.88 88 GLU A C 1
ATOM 679 O O . GLU A 1 88 ? -2.448 4.550 7.527 1.00 85.88 88 GLU A O 1
ATOM 684 N N . LEU A 1 89 ? -4.016 4.801 9.111 1.00 85.62 89 LEU A N 1
ATOM 685 C CA . LEU A 1 89 ? -5.108 4.285 8.289 1.00 85.62 89 LEU A CA 1
ATOM 686 C C . LEU A 1 89 ? -5.426 5.267 7.147 1.00 85.62 89 LEU A C 1
ATOM 688 O O . LEU A 1 89 ? -5.732 6.437 7.402 1.00 85.62 89 LEU A O 1
ATOM 692 N N . PRO A 1 90 ? -5.464 4.808 5.880 1.00 85.06 90 PRO A N 1
ATOM 693 C CA . PRO A 1 90 ? -5.853 5.663 4.769 1.00 85.06 90 PRO A CA 1
ATOM 694 C C . PRO A 1 90 ? -7.259 6.259 4.968 1.00 85.06 90 PRO A C 1
ATOM 696 O O . PRO A 1 90 ? -8.208 5.529 5.276 1.00 85.06 90 PRO A O 1
ATOM 699 N N . PRO A 1 91 ? -7.439 7.579 4.764 1.00 84.19 91 PRO A N 1
ATOM 700 C CA . PRO A 1 91 ? -8.687 8.276 5.086 1.00 84.19 91 PRO A CA 1
ATOM 701 C C . PRO A 1 91 ? -9.888 7.779 4.271 1.00 84.19 91 PRO A C 1
ATOM 703 O O . PRO A 1 91 ? -11.033 7.872 4.725 1.00 84.19 91 PRO A O 1
ATOM 706 N N . ASP A 1 92 ? -9.640 7.227 3.084 1.00 84.81 92 ASP A N 1
ATOM 707 C CA . ASP A 1 92 ? -10.659 6.624 2.233 1.00 84.81 92 ASP A CA 1
ATOM 708 C C . ASP A 1 92 ? -11.147 5.265 2.761 1.00 84.81 92 ASP A C 1
ATOM 710 O O . ASP A 1 92 ? -12.248 4.849 2.404 1.00 84.81 92 ASP A O 1
ATOM 714 N N . LEU A 1 93 ? -10.382 4.584 3.623 1.00 87.81 93 LEU A N 1
ATOM 715 C CA . LEU A 1 93 ? -10.727 3.278 4.197 1.00 87.81 93 LEU A CA 1
ATOM 716 C C . LEU A 1 93 ? -11.422 3.373 5.557 1.00 87.81 93 LEU A C 1
ATOM 718 O O . LEU A 1 93 ? -12.091 2.416 5.944 1.00 87.81 93 LEU A O 1
ATOM 722 N N . VAL A 1 94 ? -11.332 4.518 6.244 1.00 88.38 94 VAL A N 1
ATOM 723 C CA . VAL A 1 94 ? -11.878 4.728 7.601 1.00 88.38 94 VAL A CA 1
ATOM 724 C C . VAL A 1 94 ? -13.337 4.283 7.725 1.00 88.38 94 VAL A C 1
ATOM 726 O O . VAL A 1 94 ? -13.677 3.523 8.630 1.00 88.38 94 VAL A O 1
ATOM 729 N N . ASP A 1 95 ? -14.203 4.702 6.798 1.00 88.69 95 ASP A N 1
ATOM 730 C CA . ASP A 1 95 ? -15.631 4.361 6.863 1.00 88.69 95 ASP A CA 1
ATOM 731 C C . ASP A 1 95 ? -15.865 2.856 6.684 1.00 88.69 95 ASP A C 1
ATOM 733 O O . ASP A 1 95 ? -16.700 2.269 7.371 1.00 88.69 95 ASP A O 1
ATOM 737 N N . ALA A 1 96 ? -15.123 2.222 5.773 1.00 89.19 96 ALA A N 1
ATOM 738 C CA . ALA A 1 96 ? -15.262 0.800 5.481 1.00 89.19 96 ALA A CA 1
ATOM 739 C C . ALA A 1 96 ? -14.745 -0.067 6.642 1.00 89.19 96 ALA A C 1
ATOM 741 O O . ALA A 1 96 ? -15.413 -1.025 7.031 1.00 89.19 96 ALA A O 1
ATOM 742 N N . VAL A 1 97 ? -13.613 0.315 7.242 1.00 90.00 97 VAL A N 1
ATOM 743 C CA . VAL A 1 97 ? -13.048 -0.341 8.431 1.00 90.00 97 VAL A CA 1
ATOM 744 C C . VAL A 1 97 ? -13.994 -0.201 9.623 1.00 90.00 97 VAL A C 1
ATOM 746 O O . VAL A 1 97 ? -14.335 -1.200 10.248 1.00 90.00 97 VAL A O 1
ATOM 749 N N . ASN A 1 98 ? -14.527 0.995 9.890 1.00 91.25 98 ASN A N 1
ATOM 750 C CA . ASN A 1 98 ? -15.491 1.202 10.977 1.00 91.25 98 ASN A CA 1
ATOM 751 C C . ASN A 1 98 ? -16.786 0.405 10.783 1.00 91.25 98 ASN A C 1
ATOM 753 O O . ASN A 1 98 ? -17.315 -0.166 11.739 1.00 91.25 98 ASN A O 1
ATOM 757 N N . GLN A 1 99 ? -17.297 0.325 9.550 1.00 90.69 99 GLN A N 1
ATOM 758 C CA . GLN A 1 99 ? -18.440 -0.538 9.249 1.00 90.69 99 GLN A CA 1
ATOM 759 C C . GLN A 1 99 ? -18.127 -2.004 9.550 1.00 90.69 99 GLN A C 1
ATOM 761 O O . GLN A 1 99 ? -18.990 -2.715 10.068 1.00 90.69 99 GLN A O 1
ATOM 766 N N . GLN A 1 100 ? -16.917 -2.466 9.237 1.00 90.12 100 GLN A N 1
ATOM 767 C CA . GLN A 1 100 ? -16.539 -3.850 9.463 1.00 90.12 100 GLN A CA 1
ATOM 768 C C . GLN A 1 100 ? -16.294 -4.166 10.943 1.00 90.12 100 GLN A C 1
ATOM 770 O O . GLN A 1 100 ? -16.825 -5.166 11.423 1.00 90.12 100 GLN A O 1
ATOM 775 N N . LEU A 1 101 ? -15.600 -3.296 11.679 1.00 91.06 101 LEU A N 1
ATOM 776 C CA . LEU A 1 101 ? -15.438 -3.396 13.134 1.00 91.06 101 LEU A CA 1
ATOM 777 C C . LEU A 1 101 ? -16.803 -3.484 13.831 1.00 91.06 101 LEU A C 1
ATOM 779 O O . LEU A 1 101 ? -17.037 -4.386 14.634 1.00 91.06 101 LEU A O 1
ATOM 783 N N . ASN A 1 102 ? -17.752 -2.627 13.438 1.00 90.69 102 ASN A N 1
ATOM 784 C CA . ASN A 1 102 ? -19.107 -2.648 13.987 1.00 90.69 102 ASN A CA 1
ATOM 785 C C . ASN A 1 102 ? -19.860 -3.947 13.645 1.00 90.69 102 ASN A C 1
ATOM 787 O O . ASN A 1 102 ? -20.539 -4.512 14.499 1.00 90.69 102 ASN A O 1
ATOM 791 N N . ARG A 1 103 ? -19.716 -4.470 12.415 1.00 89.81 103 ARG A N 1
ATOM 792 C CA . ARG A 1 103 ? -20.298 -5.770 12.022 1.00 89.81 103 ARG A CA 1
ATOM 793 C C . ARG A 1 103 ? -19.742 -6.938 12.838 1.00 89.81 103 ARG A C 1
ATOM 795 O O . ARG A 1 103 ? -20.466 -7.903 13.057 1.00 89.81 103 ARG A O 1
ATOM 802 N N . ARG A 1 104 ? -18.483 -6.855 13.270 1.00 86.81 104 ARG A N 1
ATOM 803 C CA . ARG A 1 104 ? -17.825 -7.866 14.111 1.00 86.81 104 ARG A CA 1
ATOM 804 C C . ARG A 1 104 ? -18.110 -7.694 15.606 1.00 86.81 104 ARG A C 1
ATOM 806 O O . ARG A 1 104 ? -17.764 -8.562 16.395 1.00 86.81 104 ARG A O 1
ATOM 813 N N . GLY A 1 105 ? -18.789 -6.614 15.996 1.00 87.81 105 GLY A N 1
ATOM 814 C CA . GLY A 1 105 ? -19.097 -6.310 17.394 1.00 87.81 105 GLY A CA 1
ATOM 815 C C . GLY A 1 105 ? -17.931 -5.681 18.161 1.00 87.81 105 GLY A C 1
ATOM 816 O O . GLY A 1 105 ? -18.019 -5.536 19.383 1.00 87.81 105 GLY A O 1
ATOM 817 N N . CYS A 1 106 ? -16.864 -5.274 17.468 1.00 87.06 106 CYS A N 1
ATOM 818 C CA . CYS A 1 106 ? -15.768 -4.538 18.077 1.00 87.06 106 CYS A CA 1
ATOM 819 C C . CYS A 1 106 ? -16.259 -3.137 18.481 1.00 87.06 106 CYS A C 1
ATOM 821 O O . CYS A 1 106 ? -16.842 -2.404 17.680 1.00 87.06 106 CYS A O 1
ATOM 823 N N . ARG A 1 107 ? -16.041 -2.761 19.747 1.00 84.62 107 ARG A N 1
ATOM 824 C CA . ARG A 1 107 ? -16.441 -1.443 20.283 1.00 84.62 107 ARG A CA 1
ATOM 825 C C . ARG A 1 107 ? -15.503 -0.318 19.857 1.00 84.62 107 ARG A C 1
ATOM 827 O O . ARG A 1 107 ? -15.847 0.851 20.017 1.00 84.62 107 ARG A O 1
ATOM 834 N N . TYR A 1 108 ? -14.320 -0.675 19.368 1.00 85.19 108 TYR A N 1
ATOM 835 C CA . TYR A 1 108 ? -13.341 0.276 18.879 1.00 85.19 108 TYR A CA 1
ATOM 836 C C . TYR A 1 108 ? -13.816 0.895 17.561 1.00 85.19 108 TYR A C 1
ATOM 838 O O . TYR A 1 108 ? -14.314 0.199 16.677 1.00 85.19 108 TYR A O 1
ATOM 846 N N . GLN A 1 109 ? -13.663 2.211 17.438 1.00 86.44 109 GLN A N 1
ATOM 847 C CA . GLN A 1 109 ? -13.974 2.953 16.222 1.00 86.44 109 GLN A CA 1
ATOM 848 C C . GLN A 1 109 ? -12.844 3.927 15.931 1.00 86.44 109 GLN A C 1
ATOM 850 O O . GLN A 1 109 ? -12.443 4.705 16.796 1.00 86.44 109 GLN A O 1
ATOM 855 N N . VAL A 1 110 ? -12.379 3.916 14.687 1.00 86.50 110 VAL A N 1
ATOM 856 C CA . VAL A 1 110 ? -11.372 4.850 14.203 1.00 86.50 110 VAL A CA 1
ATOM 857 C C . VAL A 1 110 ? -11.999 6.228 14.081 1.00 86.50 110 VAL A C 1
ATOM 859 O O . VAL A 1 110 ? -12.966 6.426 13.336 1.00 86.50 110 VAL A O 1
ATOM 862 N N . GLN A 1 111 ? -11.434 7.203 14.785 1.00 82.75 111 GLN A N 1
ATOM 863 C CA . GLN A 1 111 ? -11.829 8.591 14.611 1.00 82.75 111 GLN A CA 1
ATOM 864 C C . GLN A 1 111 ? -11.187 9.153 13.346 1.00 82.75 111 GLN A C 1
ATOM 866 O O . GLN A 1 111 ? -9.974 9.085 13.162 1.00 82.75 111 GLN A O 1
ATOM 871 N N . ARG A 1 112 ? -11.997 9.763 12.472 1.00 69.81 112 ARG A N 1
ATOM 872 C CA . ARG A 1 112 ? -11.445 10.576 11.386 1.00 69.81 112 ARG A CA 1
ATOM 873 C C . ARG A 1 112 ? -10.671 11.730 12.001 1.00 69.81 112 ARG A C 1
ATOM 875 O O . ARG A 1 112 ? -11.270 12.623 12.601 1.00 69.81 112 ARG A O 1
ATOM 882 N N . GLN A 1 113 ? -9.361 11.754 11.786 1.00 63.81 113 GLN A N 1
ATOM 883 C CA . GLN A 1 113 ? -8.584 12.957 12.020 1.00 63.81 113 GLN A CA 1
ATOM 884 C C . GLN A 1 113 ? -9.017 14.010 10.995 1.00 63.81 113 GLN A C 1
ATOM 886 O O . GLN A 1 113 ? -8.553 14.050 9.855 1.00 63.81 113 GLN A O 1
ATOM 891 N N . VAL A 1 114 ? -9.945 14.878 11.396 1.00 53.22 114 VAL A N 1
ATOM 892 C CA . VAL A 1 114 ? -10.163 16.146 10.707 1.00 53.22 114 VAL A CA 1
ATOM 893 C C . VAL A 1 114 ? -8.894 16.947 10.954 1.00 53.22 114 VAL A C 1
ATOM 895 O O . VAL A 1 114 ? -8.744 17.557 12.012 1.00 53.22 114 VAL A O 1
ATOM 898 N N . ARG A 1 115 ? -7.937 16.902 10.017 1.00 48.47 115 ARG A N 1
ATOM 899 C CA . ARG A 1 115 ? -6.807 17.835 10.035 1.00 48.47 115 ARG A CA 1
ATOM 900 C C . ARG A 1 115 ? -7.418 19.232 10.109 1.00 48.47 115 ARG A C 1
ATOM 902 O O . ARG A 1 115 ? -8.064 19.670 9.158 1.00 48.47 115 ARG A O 1
ATOM 909 N N . LYS A 1 116 ? -7.281 19.898 11.259 1.00 38.72 116 LYS A N 1
ATOM 910 C CA . LYS A 1 116 ? -7.536 21.335 11.340 1.00 38.72 116 LYS A CA 1
ATOM 911 C C . LYS A 1 116 ? -6.583 21.985 10.339 1.00 38.72 116 LYS A C 1
ATOM 913 O O . LYS A 1 116 ? -5.377 21.752 10.417 1.00 38.72 116 LYS A O 1
ATOM 918 N N . ALA A 1 117 ? -7.179 22.667 9.365 1.00 39.41 117 ALA A N 1
ATOM 919 C CA . ALA A 1 117 ? -6.493 23.490 8.382 1.00 39.41 117 ALA A CA 1
ATOM 920 C C . ALA A 1 117 ? -5.686 24.603 9.061 1.00 39.41 117 ALA A C 1
ATOM 922 O O . ALA A 1 117 ? -6.120 25.057 10.148 1.00 39.41 117 ALA A O 1
#

pLDDT: mean 81.67, std 11.4, range [38.72, 91.88]

Sequence (117 aa):
MLEREGWRDRHGCPTPAALDVGAAEQRAPHSKGRSALWNVELCTIVLERQGHHPLSRDQHVNQWTDLLEAMADGSPSITTSADQMAEELPPDLVDAVNQQLNRRGCRYQVQRQVRKA

Se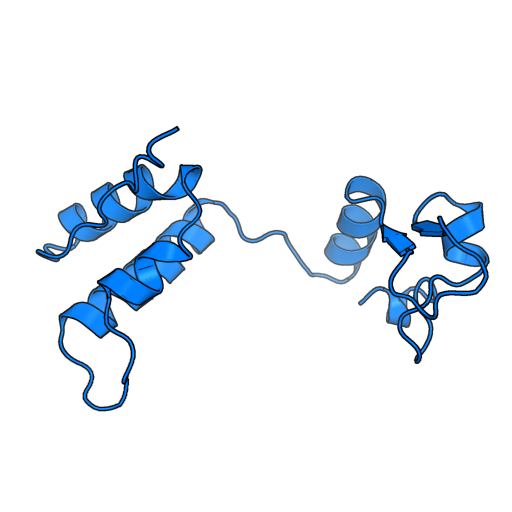condary structure (DSSP, 8-state):
-TTTTTSB-TTSPBPHHHHHTTSEEES-TTSTTTTEEE-HHHHHHHHHHTT-PPPPHHHHHHHHHHHHHHHHTT-TT--S-HHHHHTTS-TTTHHHHHHHHHHHT------------

Radius of gyration: 19.37 Å; chains: 1; bounding box: 44×36×48 Å